Protein AF-A0A8S3FE69-F1 (afdb_monomer)

Mean predicted aligned error: 6.22 Å

Solvent-accessible surface area (backbone atoms only — not comparable to full-atom values): 7866 Å² total; per-residue (Å²): 126,82,44,53,47,57,58,62,72,35,60,91,82,43,59,72,51,79,48,70,51,60,50,79,45,75,56,98,90,41,78,42,78,43,71,22,46,25,36,45,38,75,42,64,48,97,86,69,48,51,46,38,66,55,91,55,68,89,57,46,60,74,39,58,61,50,54,60,35,39,52,73,86,23,51,43,73,45,97,86,71,47,78,42,72,50,32,34,39,34,51,53,42,80,46,78,48,74,70,90,62,100,55,100,81,63,88,66,69,39,38,36,38,36,34,67,47,77,46,49,58,88,50,52,86,72,78,44,69,46,91

Radius of gyration: 18.34 Å; Cα contacts (8 Å, |Δi|>4): 241; chains: 1; bounding box: 46×34×60 Å

Organism: NCBI:txid392030

Foldseek 3Di:
DKDWPQVCPPCVVHPWDKDFDWDWDDDPNDTDTHTAWEFEQQDADPVRDRQNVDPPCVSTDTDRIDTQKDQPVQWDQDPVRDTDRFKMKGWQDWDWAADDDPDPPDGDHTYIYTYIDMDGPVCPPVRDIGD

Secondary structure (DSSP, 8-state):
--EEHHHHT-TTTS---EE--EEEEEETTEEEEEEPPEEETT---TTS--TTSSS-GGGPPEES-EESEE-STTEEE-TTS-EEE-EEEEEEEEEEE-PPPSSTT-PPPPEEEEEEEEEEGGGTTTT-EE-

Nearest PDB structures (foldseek):
  7fh1-assembly1_B  TM=7.623E-01  e=1.640E-05  Homo sapiens
  3o52-assembly2_D  TM=1.816E-01  e=1.041E+00  Escherichia coli K-12
  9cmo-assembly1_K  TM=2.435E-01  e=4.428E+00  Human adenovirus 6

Structure (mmCIF, N/CA/C/O backbone):
data_AF-A0A8S3FE69-F1
#
_entry.id   AF-A0A8S3FE69-F1
#
loop_
_atom_site.group_PDB
_atom_site.id
_atom_site.type_symbol
_atom_site.label_atom_id
_atom_site.label_alt_id
_atom_site.label_comp_id
_atom_site.label_asym_id
_atom_site.label_entity_id
_atom_site.label_seq_id
_atom_site.pdbx_PDB_ins_code
_atom_site.Cartn_x
_atom_site.Cartn_y
_atom_site.Cartn_z
_atom_site.occupancy
_atom_site.B_iso_or_equiv
_atom_site.auth_seq_id
_atom_site.auth_comp_id
_atom_site.auth_asym_id
_atom_site.auth_atom_id
_atom_site.pdbx_PDB_model_num
ATOM 1 N N . CYS A 1 1 ? -10.111 -14.130 -3.531 1.00 59.81 1 CYS A N 1
ATOM 2 C CA . CYS A 1 1 ? -9.665 -14.576 -2.194 1.00 59.81 1 CYS A CA 1
ATOM 3 C C . CYS A 1 1 ? -10.514 -13.812 -1.188 1.00 59.81 1 CYS A C 1
ATOM 5 O O . CYS A 1 1 ? -10.678 -12.625 -1.405 1.00 59.81 1 CYS A O 1
ATOM 7 N N . ASN A 1 2 ? -11.099 -14.462 -0.181 1.00 74.88 2 ASN A N 1
ATOM 8 C CA . ASN A 1 2 ? -11.906 -13.783 0.838 1.00 74.88 2 ASN A CA 1
ATOM 9 C C . ASN A 1 2 ? -11.237 -14.034 2.190 1.00 74.88 2 ASN A C 1
ATOM 11 O O . ASN A 1 2 ? -11.164 -15.185 2.623 1.00 74.88 2 ASN A O 1
ATOM 15 N N . ILE A 1 3 ? -10.733 -12.982 2.831 1.00 81.62 3 ILE A N 1
ATOM 16 C CA . ILE A 1 3 ? -10.124 -13.067 4.163 1.00 81.62 3 ILE A CA 1
ATOM 17 C C . ILE A 1 3 ? -11.111 -12.458 5.158 1.00 81.62 3 ILE A C 1
ATOM 19 O O . ILE A 1 3 ? -11.744 -11.439 4.882 1.00 81.62 3 ILE A O 1
ATOM 23 N N . ARG A 1 4 ? -11.277 -13.089 6.322 1.00 84.25 4 ARG A N 1
ATOM 24 C CA . ARG A 1 4 ? -12.063 -12.489 7.405 1.00 84.25 4 ARG A CA 1
ATOM 25 C C . ARG A 1 4 ? -11.297 -11.310 7.986 1.00 84.25 4 ARG A C 1
ATOM 27 O O . ARG A 1 4 ? -10.130 -11.465 8.332 1.00 84.25 4 ARG A O 1
ATOM 34 N N . ALA A 1 5 ? -11.980 -10.187 8.172 1.00 81.31 5 ALA A N 1
ATOM 35 C CA . ALA A 1 5 ? -11.431 -9.000 8.817 1.00 81.31 5 ALA A CA 1
ATOM 36 C C . ALA A 1 5 ? -10.736 -9.334 10.150 1.00 81.31 5 ALA A C 1
ATOM 38 O O . ALA A 1 5 ? -9.601 -8.928 10.372 1.00 81.31 5 ALA A O 1
ATOM 39 N N . ASP A 1 6 ? -11.365 -10.177 10.976 1.00 85.69 6 ASP A N 1
ATOM 40 C CA . ASP A 1 6 ? -10.839 -10.635 12.272 1.00 85.69 6 ASP A CA 1
ATOM 41 C C . ASP A 1 6 ? -9.447 -11.280 12.170 1.00 85.69 6 ASP A C 1
ATOM 43 O O . ASP A 1 6 ? -8.632 -11.159 13.080 1.00 85.69 6 ASP A O 1
ATOM 47 N N . ALA A 1 7 ? -9.152 -11.960 11.057 1.00 86.62 7 ALA A N 1
ATOM 48 C CA . ALA A 1 7 ? -7.876 -12.639 10.869 1.00 86.62 7 ALA A CA 1
ATOM 49 C C . ALA A 1 7 ? -6.718 -11.639 10.755 1.00 86.62 7 ALA A C 1
ATOM 51 O O . ALA A 1 7 ? -5.643 -11.905 11.287 1.00 86.62 7 ALA A O 1
ATOM 52 N N . LEU A 1 8 ? -6.952 -10.467 10.149 1.00 87.62 8 LEU A N 1
ATOM 53 C CA . LEU A 1 8 ? -5.945 -9.408 10.022 1.00 87.62 8 LEU A CA 1
ATOM 54 C C . LEU A 1 8 ? -5.502 -8.850 11.382 1.00 87.62 8 LEU A C 1
ATOM 56 O O . LEU A 1 8 ? -4.408 -8.303 11.499 1.00 87.62 8 LEU A O 1
ATOM 60 N N . TRP A 1 9 ? -6.297 -9.044 12.437 1.00 88.06 9 TRP A N 1
ATOM 61 C CA . TRP A 1 9 ? -5.945 -8.645 13.800 1.00 88.06 9 TRP A CA 1
ATOM 62 C C . TRP A 1 9 ? -4.990 -9.623 14.496 1.00 88.06 9 TRP A C 1
ATOM 64 O O . TRP A 1 9 ? -4.454 -9.294 15.553 1.00 88.06 9 TRP A O 1
ATOM 74 N N . ASN A 1 10 ? -4.669 -10.770 13.897 1.00 87.75 10 ASN A N 1
ATOM 75 C CA . ASN A 1 10 ? -3.628 -11.659 14.407 1.00 87.75 10 ASN A CA 1
ATOM 76 C C . ASN A 1 10 ? -2.240 -11.197 13.928 1.00 87.75 10 ASN A C 1
ATOM 78 O O . ASN A 1 10 ? -1.880 -11.395 12.769 1.00 87.75 10 ASN A O 1
ATOM 82 N N . SER A 1 11 ? -1.454 -10.595 14.824 1.00 83.88 11 SER A N 1
ATOM 83 C CA . SER A 1 11 ? -0.119 -10.059 14.507 1.00 83.88 11 SER A CA 1
ATOM 84 C C . SER A 1 11 ? 0.937 -11.126 14.235 1.00 83.88 11 SER A C 1
ATOM 86 O O . SER A 1 11 ? 1.946 -10.821 13.612 1.00 83.88 11 SER A O 1
ATOM 88 N N . THR A 1 12 ? 0.712 -12.370 14.660 1.00 86.44 12 THR A N 1
ATOM 89 C CA . THR A 1 12 ? 1.598 -13.497 14.342 1.00 86.44 12 THR A CA 1
ATOM 90 C C . THR A 1 12 ? 1.390 -13.991 12.912 1.00 86.44 12 THR A C 1
ATOM 92 O O . THR A 1 12 ? 2.323 -14.500 12.301 1.00 86.44 12 THR A O 1
ATOM 95 N N . LEU A 1 13 ? 0.173 -13.854 12.377 1.00 86.19 13 LEU A N 1
ATOM 96 C CA . LEU A 1 13 ? -0.155 -14.268 11.009 1.00 86.19 13 LEU A CA 1
ATOM 97 C C . LEU A 1 13 ? 0.043 -13.143 9.991 1.00 86.19 13 LEU A C 1
ATOM 99 O O . LEU A 1 13 ? 0.454 -13.411 8.865 1.00 86.19 13 LEU A O 1
ATOM 103 N N . TYR A 1 14 ? -0.261 -11.903 10.380 1.00 87.62 14 TYR A N 1
ATOM 104 C CA . TYR A 1 14 ? -0.198 -10.742 9.500 1.00 87.62 14 TYR A CA 1
ATOM 105 C C . TYR A 1 14 ? 0.523 -9.582 10.189 1.00 87.62 14 TYR A C 1
ATOM 107 O O . TYR A 1 14 ? -0.065 -8.793 10.944 1.00 87.62 14 TYR A O 1
ATOM 115 N N . GLU A 1 15 ? 1.822 -9.501 9.919 1.00 90.62 15 GLU A N 1
ATOM 116 C CA . GLU A 1 15 ? 2.691 -8.418 10.367 1.00 90.62 15 GLU A CA 1
ATOM 117 C C . GLU A 1 15 ? 2.642 -7.205 9.424 1.00 90.62 15 GLU A C 1
ATOM 119 O O . GLU A 1 15 ? 2.235 -7.299 8.262 1.00 90.62 15 GLU A O 1
ATOM 124 N N . THR A 1 16 ? 3.084 -6.050 9.924 1.00 92.69 16 THR A N 1
ATOM 125 C CA . THR A 1 16 ? 3.309 -4.872 9.081 1.00 92.69 16 THR A CA 1
ATOM 126 C C . THR A 1 16 ? 4.659 -4.995 8.388 1.00 92.69 16 THR A C 1
ATOM 128 O O . THR A 1 16 ? 5.703 -4.888 9.027 1.00 92.69 16 THR A O 1
ATOM 131 N N . ALA A 1 17 ? 4.625 -5.183 7.069 1.00 93.38 17 ALA A N 1
ATOM 132 C CA . ALA A 1 17 ? 5.803 -5.275 6.216 1.00 93.38 17 ALA A CA 1
ATOM 133 C C . ALA A 1 17 ? 5.775 -4.200 5.123 1.00 93.38 17 ALA A C 1
ATOM 135 O O . ALA A 1 17 ? 4.745 -3.964 4.485 1.00 93.38 17 ALA A O 1
ATOM 136 N N . PHE A 1 18 ? 6.931 -3.575 4.890 1.00 94.56 18 PHE A N 1
ATOM 137 C CA . PHE A 1 18 ? 7.129 -2.600 3.822 1.00 94.56 18 PHE A CA 1
ATOM 138 C C . PHE A 1 18 ? 7.818 -3.259 2.628 1.00 94.56 18 PHE A C 1
ATOM 140 O O . PHE A 1 18 ? 8.913 -3.804 2.752 1.00 94.56 18 PHE A O 1
ATOM 147 N N . PHE A 1 19 ? 7.197 -3.149 1.461 1.00 95.50 19 PHE A N 1
ATOM 148 C CA . PHE A 1 19 ? 7.683 -3.689 0.200 1.00 95.50 19 PHE A CA 1
ATOM 149 C C . PHE A 1 19 ? 8.295 -2.570 -0.640 1.0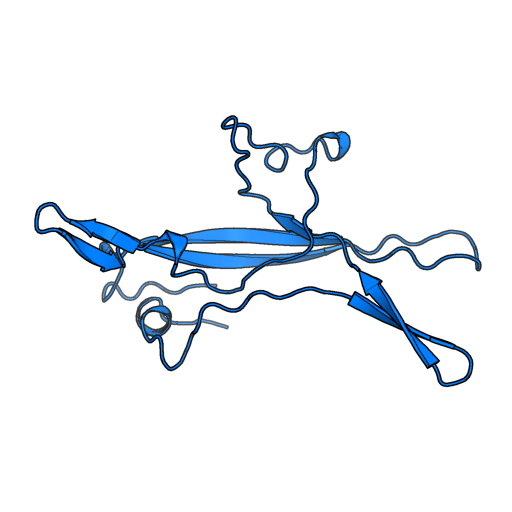0 95.50 19 PHE A C 1
ATOM 151 O O . PHE A 1 19 ? 7.658 -1.540 -0.855 1.00 95.50 19 PHE A O 1
ATOM 158 N N . ASP A 1 20 ? 9.523 -2.779 -1.112 1.00 96.44 20 ASP A N 1
ATOM 159 C CA . ASP A 1 20 ? 10.271 -1.878 -1.999 1.00 96.44 20 ASP A CA 1
ATOM 160 C C . ASP A 1 20 ? 10.463 -2.606 -3.344 1.00 96.44 20 ASP A C 1
ATOM 162 O O . ASP A 1 20 ? 11.290 -3.518 -3.421 1.00 96.44 20 ASP A O 1
ATOM 166 N N . PRO A 1 21 ? 9.630 -2.332 -4.365 1.00 95.12 21 PRO A N 1
ATOM 167 C CA . PRO A 1 21 ? 9.643 -3.076 -5.619 1.00 95.12 21 PRO A CA 1
ATOM 168 C C . PRO A 1 21 ? 10.769 -2.625 -6.559 1.00 95.12 21 PRO A C 1
ATOM 170 O O . PRO A 1 21 ? 10.995 -1.432 -6.769 1.00 95.12 21 PRO A O 1
ATOM 173 N N . TYR A 1 22 ? 11.420 -3.596 -7.205 1.00 94.75 22 TYR A N 1
ATOM 174 C CA . TYR A 1 22 ? 12.457 -3.370 -8.214 1.00 94.75 22 TYR A CA 1
ATOM 1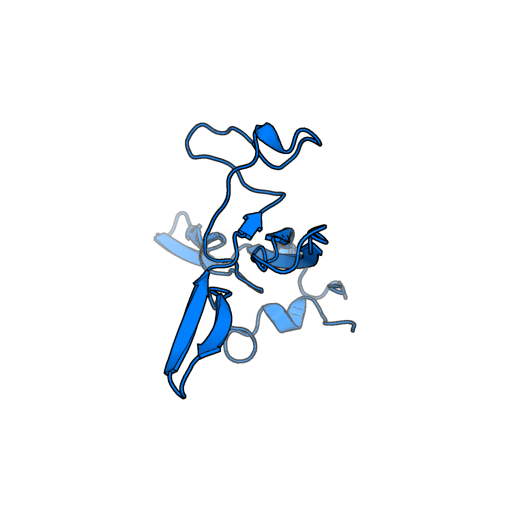75 C C . TYR A 1 22 ? 12.225 -4.248 -9.444 1.00 94.75 22 TYR A C 1
ATOM 177 O O . TYR A 1 22 ? 11.818 -5.403 -9.326 1.00 94.75 22 TYR A O 1
ATOM 185 N N . VAL A 1 23 ? 12.565 -3.722 -10.620 1.00 91.50 23 VAL A N 1
ATOM 186 C CA . VAL A 1 23 ? 12.828 -4.537 -11.809 1.00 91.50 23 VAL A CA 1
ATOM 187 C C . VAL A 1 23 ? 14.270 -5.011 -11.738 1.00 91.50 23 VAL A C 1
ATOM 189 O O . VAL A 1 23 ? 15.183 -4.199 -11.579 1.00 91.50 23 VAL A O 1
ATOM 192 N N . VAL A 1 24 ? 14.471 -6.317 -11.880 1.00 91.69 24 VAL A N 1
ATOM 193 C CA . VAL A 1 24 ? 15.804 -6.913 -11.961 1.00 91.69 24 VAL A CA 1
ATOM 194 C C . VAL A 1 24 ? 16.185 -7.071 -13.426 1.00 91.69 24 VAL A C 1
ATOM 196 O O . VAL A 1 24 ? 15.450 -7.666 -14.213 1.00 91.69 24 VAL A O 1
ATOM 199 N N . LEU A 1 25 ? 17.340 -6.525 -13.788 1.00 88.62 25 LEU A N 1
ATOM 200 C CA . LEU A 1 25 ? 17.940 -6.662 -15.105 1.00 88.62 25 LEU A CA 1
ATOM 201 C C . LEU A 1 25 ? 19.302 -7.331 -14.957 1.00 88.62 25 LEU A C 1
ATOM 203 O O . LEU A 1 25 ? 20.231 -6.722 -14.435 1.00 88.62 25 LEU A O 1
ATOM 207 N N . THR A 1 26 ? 19.451 -8.544 -15.472 1.00 91.31 26 THR A N 1
ATOM 208 C CA . THR A 1 26 ? 20.747 -9.228 -15.484 1.00 91.31 26 THR A CA 1
ATOM 209 C C . THR A 1 26 ? 21.520 -8.856 -16.749 1.00 91.31 26 THR A C 1
ATOM 211 O O . THR A 1 26 ? 21.044 -9.072 -17.866 1.00 91.31 26 THR A O 1
ATOM 214 N N . ARG A 1 27 ? 22.731 -8.304 -16.605 1.00 88.44 27 ARG A N 1
ATOM 215 C CA . ARG A 1 27 ? 23.666 -8.058 -17.718 1.00 88.44 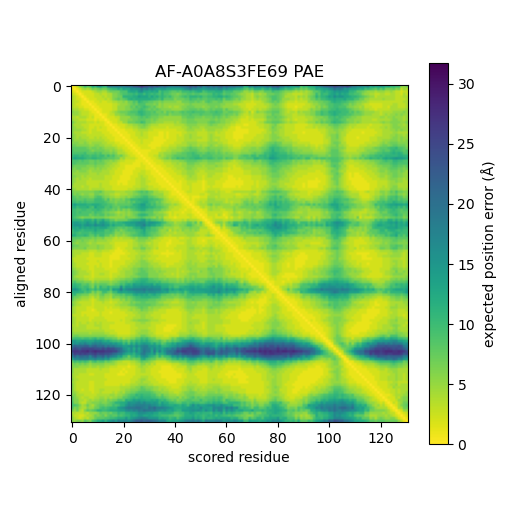27 ARG A CA 1
ATOM 216 C C . ARG A 1 27 ? 25.041 -8.605 -17.373 1.00 88.44 27 ARG A C 1
ATOM 218 O O . ARG A 1 27 ? 25.596 -8.267 -16.335 1.00 88.44 27 ARG A O 1
ATOM 225 N N . ASN A 1 28 ? 25.598 -9.426 -18.263 1.00 92.94 28 ASN A N 1
ATOM 226 C CA . ASN A 1 28 ? 26.913 -10.056 -18.089 1.00 92.94 28 ASN A CA 1
ATOM 227 C C . ASN A 1 28 ? 27.056 -10.820 -16.755 1.00 92.94 28 ASN A C 1
ATOM 229 O O . ASN A 1 28 ? 28.117 -10.795 -16.141 1.00 92.94 28 ASN A O 1
ATOM 233 N N . GLY A 1 29 ? 25.980 -11.469 -16.294 1.00 93.06 29 GLY A N 1
ATOM 234 C CA . GLY A 1 29 ? 25.956 -12.200 -15.020 1.00 93.06 29 GLY A CA 1
ATOM 235 C C . GLY A 1 29 ? 25.807 -11.326 -13.769 1.00 93.06 29 GLY A C 1
ATOM 236 O O . GLY A 1 29 ? 25.792 -11.865 -12.668 1.00 93.06 29 GLY A O 1
ATOM 237 N N . THR A 1 30 ? 25.667 -10.007 -13.925 1.00 94.50 30 THR A N 1
ATOM 238 C CA . THR A 1 30 ? 25.437 -9.066 -12.823 1.00 94.50 30 THR A CA 1
ATOM 239 C C . THR A 1 30 ? 23.991 -8.591 -12.822 1.00 94.50 30 THR A C 1
ATOM 241 O O . THR A 1 30 ? 23.486 -8.140 -13.854 1.00 94.50 30 THR A O 1
ATOM 244 N N . ASP A 1 31 ? 23.348 -8.638 -11.658 1.00 95.06 31 ASP A N 1
ATOM 245 C CA . ASP A 1 31 ? 21.992 -8.130 -11.462 1.00 95.06 31 ASP A CA 1
ATOM 246 C C . ASP A 1 31 ? 21.992 -6.631 -11.155 1.00 95.06 31 ASP A C 1
ATOM 248 O O . ASP A 1 31 ? 22.680 -6.148 -10.253 1.00 95.06 31 ASP A O 1
ATOM 252 N N . TYR A 1 32 ? 21.176 -5.894 -11.902 1.00 91.00 32 TYR A N 1
ATOM 253 C CA . TYR A 1 32 ? 20.908 -4.477 -11.704 1.00 91.00 32 TYR A CA 1
ATOM 254 C C . TYR A 1 32 ? 19.465 -4.302 -11.239 1.00 91.00 32 TYR A C 1
ATOM 256 O O . TYR A 1 32 ? 18.533 -4.764 -11.895 1.00 91.00 32 TYR A O 1
ATOM 264 N N . PHE A 1 33 ? 19.281 -3.603 -10.122 1.00 92.69 33 PHE A N 1
ATOM 265 C CA . PHE A 1 33 ? 17.975 -3.367 -9.513 1.00 92.69 33 PHE A CA 1
ATOM 266 C C . PHE A 1 33 ? 17.512 -1.950 -9.830 1.00 92.69 33 PHE A C 1
ATOM 268 O O . PHE A 1 33 ? 18.118 -0.974 -9.389 1.00 92.69 33 PHE A O 1
ATOM 275 N N . ILE A 1 34 ? 16.431 -1.834 -10.593 1.00 91.31 34 ILE A N 1
ATOM 276 C CA . ILE A 1 34 ? 15.854 -0.549 -10.981 1.00 91.31 34 ILE A CA 1
ATOM 277 C C . ILE A 1 34 ? 14.582 -0.336 -10.152 1.00 91.31 34 ILE A C 1
ATOM 279 O O . ILE A 1 34 ? 13.659 -1.144 -10.268 1.00 91.31 34 ILE A O 1
ATOM 283 N N . PRO A 1 35 ? 14.510 0.699 -9.295 1.00 93.50 35 PRO A N 1
ATOM 284 C CA . PRO A 1 35 ? 13.365 0.894 -8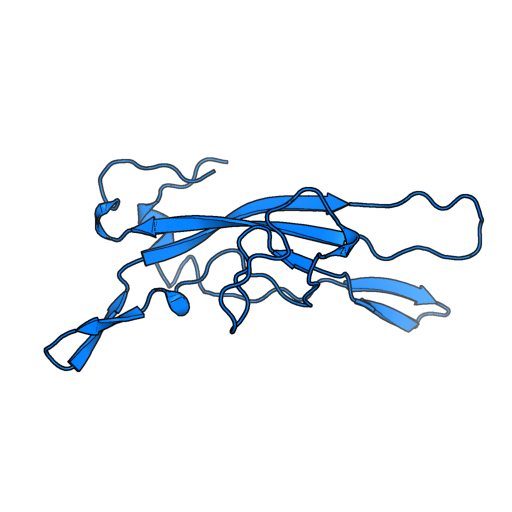.413 1.00 93.50 35 PRO A CA 1
ATOM 285 C C . PRO A 1 35 ? 12.096 1.187 -9.215 1.00 93.50 35 PRO A C 1
ATOM 287 O O . PRO A 1 35 ? 12.120 1.957 -10.177 1.00 93.50 35 PRO A O 1
ATOM 290 N N . CYS A 1 36 ? 10.985 0.589 -8.793 1.00 94.62 36 CYS A N 1
ATOM 291 C CA . CYS A 1 36 ? 9.670 0.874 -9.351 1.00 94.62 36 CYS A CA 1
ATOM 292 C C . CYS A 1 36 ? 9.014 2.002 -8.545 1.00 94.62 36 CYS A C 1
ATOM 294 O O . CYS A 1 36 ? 8.946 1.911 -7.315 1.00 94.62 36 CYS A O 1
ATOM 296 N N . PRO A 1 37 ? 8.520 3.066 -9.193 1.00 95.31 37 PRO A N 1
ATOM 297 C CA . PRO A 1 37 ? 7.792 4.113 -8.495 1.00 95.31 37 PRO A CA 1
ATOM 298 C C . PRO A 1 37 ? 6.449 3.590 -7.964 1.00 95.31 37 PRO A C 1
ATOM 300 O O . PRO A 1 37 ? 5.753 2.822 -8.631 1.00 95.31 37 PRO A O 1
ATOM 303 N N . VAL A 1 38 ? 6.078 4.036 -6.764 1.00 96.44 38 VAL A N 1
ATOM 304 C CA . VAL A 1 38 ? 4.853 3.640 -6.061 1.00 96.44 38 VAL A CA 1
ATOM 305 C C . VAL A 1 38 ? 3.938 4.848 -5.867 1.00 96.44 38 VAL A C 1
ATOM 307 O O . VAL A 1 38 ? 4.312 5.824 -5.221 1.00 96.44 38 VAL A O 1
ATOM 310 N N . VAL A 1 39 ? 2.708 4.769 -6.358 1.00 95.69 39 VAL A N 1
ATOM 311 C CA . VAL A 1 39 ? 1.655 5.768 -6.155 1.00 95.69 39 VAL A CA 1
ATOM 312 C C . VAL A 1 39 ? 0.671 5.237 -5.125 1.00 95.69 39 VAL A C 1
ATOM 314 O O . VAL A 1 39 ? 0.074 4.182 -5.312 1.00 95.69 39 VAL A O 1
ATOM 317 N N . ILE A 1 40 ? 0.473 5.979 -4.038 1.00 94.94 40 ILE A N 1
ATOM 318 C CA . ILE A 1 40 ? -0.533 5.656 -3.022 1.00 94.94 40 ILE A CA 1
ATOM 319 C C . ILE A 1 40 ? -1.751 6.548 -3.265 1.00 94.94 40 ILE A C 1
ATOM 321 O O . ILE A 1 40 ? -1.660 7.760 -3.082 1.00 94.94 40 ILE A O 1
ATOM 325 N N . LEU A 1 41 ? -2.883 5.970 -3.670 1.00 93.62 41 LEU A N 1
ATOM 326 C CA . LEU A 1 41 ? -4.088 6.719 -4.067 1.00 93.62 41 LEU A CA 1
ATOM 327 C C . LEU A 1 41 ? -4.680 7.542 -2.915 1.00 93.62 41 LEU A C 1
ATOM 329 O O . LEU A 1 41 ? -5.177 8.651 -3.103 1.00 93.62 41 LEU A O 1
ATOM 333 N N . ASN A 1 42 ? -4.578 7.018 -1.696 1.00 90.19 42 ASN A N 1
ATOM 334 C CA . ASN A 1 42 ? -5.111 7.641 -0.488 1.00 90.19 42 ASN A CA 1
ATOM 335 C C . ASN A 1 42 ? -4.066 8.521 0.219 1.00 90.19 42 ASN A C 1
ATOM 337 O O . ASN A 1 42 ? -4.259 8.876 1.378 1.00 90.19 42 ASN A O 1
ATOM 341 N N . TYR A 1 43 ? -2.954 8.850 -0.448 1.00 89.75 43 TYR A N 1
ATOM 342 C CA . TYR A 1 43 ? -1.873 9.619 0.156 1.00 89.75 43 TYR A CA 1
ATOM 343 C C . TYR A 1 43 ? -2.348 11.011 0.577 1.00 89.75 43 TYR A C 1
ATOM 345 O O . TYR A 1 43 ? -3.017 11.728 -0.178 1.00 89.75 43 TYR A O 1
ATOM 353 N N . GLN A 1 44 ? -1.963 11.396 1.789 1.00 88.56 44 GLN A N 1
ATOM 354 C CA . GLN A 1 44 ? -2.090 12.749 2.294 1.00 88.56 44 GLN A CA 1
ATOM 355 C C . GLN A 1 44 ? -0.694 13.266 2.620 1.00 88.56 44 GLN A C 1
ATOM 357 O O . GLN A 1 44 ? 0.066 12.626 3.346 1.00 88.56 44 GLN A O 1
ATOM 362 N N . SER A 1 45 ? -0.346 14.412 2.047 1.00 84.88 45 SER A N 1
ATOM 363 C CA . SER A 1 45 ? 0.913 15.079 2.344 1.00 84.88 45 SER A CA 1
ATOM 364 C C . SER A 1 45 ? 0.884 15.691 3.745 1.00 84.88 45 SER A C 1
ATOM 366 O O . SER A 1 45 ? -0.172 15.873 4.356 1.00 84.88 45 SER A O 1
ATOM 368 N N . THR A 1 46 ? 2.050 16.099 4.235 1.00 84.19 46 THR A N 1
ATOM 369 C CA . THR A 1 46 ? 2.181 16.807 5.517 1.00 84.19 46 THR A CA 1
ATOM 370 C C . THR A 1 46 ? 1.443 18.146 5.553 1.00 84.19 46 THR A C 1
ATOM 372 O O . THR A 1 46 ? 1.130 18.636 6.632 1.00 84.19 46 THR A O 1
ATOM 375 N N . THR A 1 47 ? 1.136 18.735 4.394 1.00 87.38 47 THR A N 1
ATOM 376 C CA . THR A 1 47 ? 0.352 19.974 4.282 1.00 87.38 47 THR A CA 1
ATOM 377 C C . THR A 1 47 ? -1.150 19.715 4.135 1.00 87.38 47 THR A C 1
ATOM 379 O O . THR A 1 47 ? -1.920 20.652 3.944 1.00 87.38 47 THR A O 1
ATOM 382 N N . GLY A 1 48 ? -1.582 18.452 4.217 1.00 86.50 48 GLY A N 1
ATOM 383 C CA . GLY A 1 48 ? -2.980 18.039 4.106 1.00 86.50 48 GLY A CA 1
ATOM 384 C C . GLY A 1 48 ? -3.472 17.837 2.671 1.00 86.50 48 GLY A C 1
ATOM 385 O O . GLY A 1 48 ? -4.619 17.432 2.487 1.00 86.50 48 GLY A O 1
ATOM 386 N N . SER A 1 49 ? -2.632 18.075 1.657 1.00 87.50 49 SER A N 1
ATOM 387 C CA . SER A 1 49 ? -3.005 17.880 0.251 1.00 87.50 49 SER A CA 1
ATOM 388 C C . SER A 1 49 ? -3.091 16.397 -0.128 1.00 87.50 49 SER A C 1
ATOM 390 O O . SER A 1 49 ? -2.361 15.563 0.405 1.00 87.50 49 SER A O 1
ATOM 392 N N . ASN A 1 50 ? -3.966 16.062 -1.082 1.00 89.56 50 ASN A N 1
ATOM 393 C CA . ASN A 1 50 ? -4.144 14.698 -1.594 1.00 89.56 50 ASN A CA 1
ATOM 394 C C . ASN A 1 50 ? -3.750 14.601 -3.078 1.00 89.56 50 ASN A C 1
ATOM 396 O O . ASN A 1 50 ? -4.628 14.500 -3.938 1.00 89.56 50 ASN A O 1
ATOM 400 N N . PRO A 1 51 ? -2.445 14.639 -3.400 1.00 88.56 51 PRO A N 1
ATOM 401 C CA . PRO A 1 51 ? -1.965 14.756 -4.781 1.00 88.56 51 PRO A CA 1
ATOM 402 C C . PRO A 1 51 ? -2.399 13.595 -5.689 1.00 88.56 51 PRO A C 1
ATOM 404 O O . PRO A 1 51 ? -2.539 13.779 -6.890 1.00 88.56 51 PRO A O 1
ATOM 407 N N . ASN A 1 52 ? -2.674 12.420 -5.115 1.00 90.12 52 ASN A N 1
ATOM 408 C CA . ASN A 1 52 ? -2.945 11.188 -5.863 1.00 90.12 52 ASN A CA 1
ATOM 409 C C . ASN A 1 52 ? -4.440 10.839 -5.972 1.00 90.12 52 ASN A C 1
ATOM 411 O O . ASN A 1 52 ? -4.779 9.765 -6.463 1.00 90.12 52 ASN A O 1
ATOM 415 N N . ARG A 1 53 ? -5.344 11.701 -5.479 1.00 83.31 53 ARG A N 1
ATOM 416 C CA . ARG A 1 53 ? -6.799 11.446 -5.525 1.00 83.31 53 ARG A CA 1
ATOM 417 C C . ARG A 1 53 ? -7.452 11.852 -6.842 1.00 83.31 53 ARG A C 1
ATOM 419 O O . ARG A 1 53 ? -8.498 11.309 -7.187 1.00 83.31 53 ARG A O 1
ATOM 426 N N . ASN A 1 54 ? -6.866 12.812 -7.547 1.00 78.50 54 ASN A N 1
ATOM 427 C CA . ASN A 1 54 ? -7.416 13.333 -8.792 1.00 78.50 54 ASN A CA 1
ATOM 428 C C . ASN A 1 54 ? -6.814 12.606 -9.999 1.00 78.50 54 ASN A C 1
ATOM 430 O O . ASN A 1 54 ? -5.729 12.030 -9.922 1.00 78.50 54 ASN A O 1
ATOM 434 N N . SER A 1 55 ? -7.513 12.676 -11.133 1.00 78.00 55 SER A N 1
ATOM 435 C CA . SER A 1 55 ? -7.089 12.067 -12.400 1.00 78.00 55 SER A CA 1
ATOM 436 C C . SER A 1 55 ? -5.910 12.775 -13.079 1.00 78.00 55 SER A C 1
ATOM 438 O O . SER A 1 55 ? -5.446 12.307 -14.111 1.00 78.00 55 SER A O 1
ATOM 440 N N . ASP A 1 56 ? -5.459 13.916 -12.553 1.00 82.75 56 ASP A N 1
ATOM 441 C CA . ASP A 1 56 ? -4.289 14.625 -13.070 1.00 82.75 56 ASP A CA 1
ATOM 442 C C . ASP A 1 56 ? -2.999 13.989 -12.535 1.00 82.75 56 ASP A C 1
ATOM 444 O O . ASP A 1 56 ? -2.537 14.291 -11.433 1.00 82.75 56 ASP A O 1
ATOM 448 N N . GLU A 1 57 ? -2.422 13.097 -13.340 1.00 82.38 57 GLU A N 1
ATOM 449 C CA . GLU A 1 57 ? -1.195 12.365 -13.014 1.00 82.38 57 GLU A CA 1
ATOM 450 C C . GLU A 1 57 ? 0.042 13.272 -12.902 1.00 82.38 57 GLU A C 1
ATOM 452 O O . GLU A 1 57 ? 1.038 12.882 -12.290 1.00 82.38 57 GLU A O 1
ATOM 457 N N . SER A 1 58 ? -0.002 14.497 -13.443 1.00 83.81 58 SER A N 1
ATOM 458 C CA . SER A 1 58 ? 1.125 15.438 -13.362 1.00 83.81 58 SER A CA 1
ATOM 459 C C . SER A 1 58 ? 1.355 15.974 -11.946 1.00 83.81 58 SER A C 1
ATOM 461 O O . SER A 1 58 ? 2.464 16.388 -11.606 1.00 83.81 58 SER A O 1
ATOM 463 N N . ALA A 1 59 ? 0.321 15.918 -11.105 1.00 84.12 59 ALA A N 1
ATOM 464 C CA . ALA A 1 59 ? 0.374 16.317 -9.707 1.00 84.12 59 ALA A CA 1
ATOM 465 C C . ALA A 1 59 ? 0.700 15.149 -8.762 1.00 84.12 59 ALA A C 1
ATOM 467 O O . ALA A 1 59 ? 0.804 15.363 -7.551 1.00 84.12 59 ALA A O 1
ATOM 468 N N . TRP A 1 60 ? 0.843 13.922 -9.281 1.00 91.69 60 TRP A N 1
ATOM 469 C CA . TRP A 1 60 ? 1.034 12.741 -8.448 1.00 91.69 60 TRP A CA 1
ATOM 470 C C . TRP A 1 60 ? 2.382 12.745 -7.725 1.00 91.69 60 TRP A C 1
ATOM 472 O O . TRP A 1 60 ? 3.429 13.120 -8.252 1.00 91.69 60 TRP A O 1
ATOM 482 N N . SER A 1 61 ? 2.346 12.263 -6.487 1.00 92.06 61 SER A N 1
ATOM 483 C CA . SER A 1 61 ? 3.507 12.031 -5.644 1.00 92.06 61 SER A CA 1
ATOM 484 C C . SER A 1 61 ? 3.870 10.548 -5.640 1.00 92.06 61 SER A C 1
ATOM 486 O O . SER A 1 61 ? 3.053 9.685 -5.293 1.00 92.06 61 SER A O 1
ATOM 488 N N . TYR A 1 62 ? 5.122 10.274 -6.006 1.00 93.12 62 TYR A N 1
ATOM 489 C CA . TYR A 1 62 ? 5.687 8.936 -6.115 1.00 93.12 62 TYR A CA 1
ATOM 490 C C . TYR A 1 62 ? 6.565 8.611 -4.906 1.00 93.12 62 TYR A C 1
ATOM 492 O O . TYR A 1 62 ? 7.378 9.417 -4.458 1.00 93.12 62 TYR A O 1
ATOM 500 N N . ASN A 1 63 ? 6.418 7.391 -4.408 1.00 92.50 63 ASN A N 1
ATOM 501 C CA . ASN A 1 63 ? 7.119 6.831 -3.262 1.00 92.50 63 ASN A CA 1
ATOM 502 C C . ASN A 1 63 ? 7.917 5.593 -3.690 1.00 92.50 63 ASN A C 1
ATOM 504 O O . ASN A 1 63 ? 7.791 5.114 -4.815 1.00 92.50 63 ASN A O 1
ATOM 508 N N . ARG A 1 64 ? 8.737 5.056 -2.782 1.00 93.75 64 ARG A N 1
ATOM 509 C CA . ARG A 1 64 ? 9.477 3.801 -3.011 1.00 93.75 64 ARG A CA 1
ATOM 510 C C . ARG A 1 64 ? 8.818 2.575 -2.402 1.00 93.75 64 ARG A C 1
ATOM 512 O O . ARG A 1 64 ? 9.077 1.474 -2.852 1.00 93.75 64 ARG A O 1
ATOM 519 N N . ARG A 1 65 ? 8.023 2.746 -1.343 1.00 95.19 65 ARG A N 1
ATOM 520 C CA . ARG A 1 65 ? 7.515 1.628 -0.545 1.00 95.19 65 ARG A CA 1
ATOM 521 C C . ARG A 1 65 ? 6.010 1.680 -0.395 1.00 95.19 6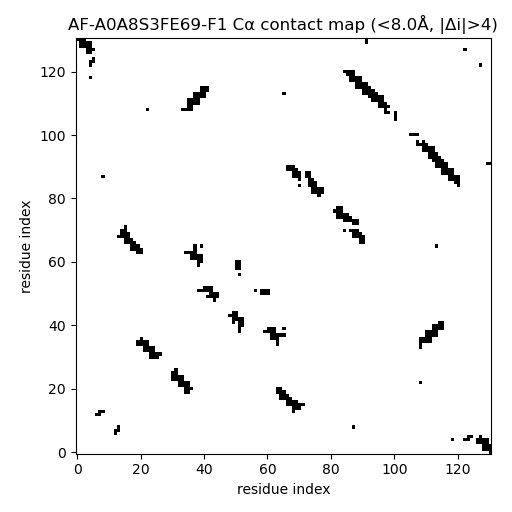5 ARG A C 1
ATOM 523 O O . ARG A 1 65 ? 5.425 2.758 -0.326 1.00 95.19 65 ARG A O 1
ATOM 530 N N . PHE A 1 66 ? 5.418 0.502 -0.291 1.00 96.00 66 PHE A N 1
ATOM 531 C CA . PHE A 1 66 ? 4.033 0.299 0.115 1.00 96.00 66 PHE A CA 1
ATOM 532 C C . PHE A 1 66 ? 3.971 -0.812 1.162 1.00 96.00 66 PHE A C 1
ATOM 534 O O . PHE A 1 66 ? 4.966 -1.483 1.425 1.00 96.00 66 PHE A O 1
ATOM 541 N N . PHE A 1 67 ? 2.812 -1.008 1.768 1.00 94.94 67 PHE A N 1
ATOM 542 C CA . PHE A 1 67 ? 2.544 -2.108 2.684 1.00 94.94 67 PHE A CA 1
ATOM 543 C C . PHE A 1 67 ? 1.292 -2.841 2.212 1.00 94.94 67 PHE A C 1
ATOM 545 O O . PHE A 1 67 ? 0.484 -2.296 1.467 1.00 94.94 67 PHE A O 1
ATOM 552 N N . LEU A 1 68 ? 1.128 -4.092 2.625 1.00 93.75 68 LEU A N 1
ATOM 553 C CA . LEU A 1 68 ? -0.148 -4.796 2.446 1.00 93.75 68 LEU A CA 1
ATOM 554 C C . LEU A 1 68 ? -1.062 -4.587 3.653 1.00 93.75 68 LEU A C 1
ATOM 556 O O . LEU A 1 68 ? -2.278 -4.517 3.503 1.00 93.75 68 LEU A O 1
ATOM 560 N N . LEU A 1 69 ? -0.456 -4.450 4.831 1.00 93.75 69 LEU A N 1
ATOM 561 C CA . LEU A 1 69 ? -1.119 -4.237 6.104 1.00 93.75 69 LEU A CA 1
ATOM 562 C C . LEU A 1 69 ? -0.289 -3.267 6.947 1.00 93.75 69 LEU A C 1
ATOM 564 O O . LEU A 1 69 ? 0.907 -3.483 7.137 1.00 93.75 69 LEU A O 1
ATOM 568 N N . ASP A 1 70 ? -0.919 -2.238 7.495 1.00 93.81 70 ASP A N 1
ATOM 569 C CA . ASP A 1 70 ? -0.311 -1.297 8.428 1.00 93.81 70 ASP A CA 1
ATOM 570 C C . ASP A 1 70 ? -1.143 -1.201 9.704 1.00 93.81 70 ASP A C 1
ATOM 572 O O . ASP A 1 70 ? -2.308 -0.807 9.707 1.00 93.81 70 ASP A O 1
ATOM 576 N N . ARG A 1 71 ? -0.502 -1.602 10.798 1.00 92.31 71 ARG A N 1
ATOM 577 C CA . ARG A 1 71 ? -1.042 -1.589 12.156 1.00 92.31 71 ARG A CA 1
ATOM 578 C C . ARG A 1 71 ? -0.395 -0.488 12.984 1.00 92.31 71 ARG A C 1
ATOM 580 O O . ARG A 1 71 ? -0.892 -0.162 14.048 1.00 92.31 71 ARG A O 1
ATOM 587 N N . ILE A 1 72 ? 0.732 0.052 12.528 1.00 91.44 72 ILE A N 1
ATOM 588 C CA . ILE A 1 72 ? 1.521 1.020 13.285 1.00 91.44 72 ILE A CA 1
ATOM 589 C C . ILE A 1 72 ? 0.782 2.356 13.306 1.00 91.44 72 ILE A C 1
ATOM 591 O O . ILE A 1 72 ? 0.659 2.965 14.365 1.00 91.44 72 ILE A O 1
ATOM 595 N N . SER A 1 73 ? 0.240 2.780 12.160 1.00 89.19 73 SER A N 1
ATOM 596 C CA . SER A 1 73 ? -0.516 4.038 12.063 1.00 89.19 73 SER A CA 1
ATOM 597 C C . SER A 1 73 ? -1.825 4.046 12.848 1.00 89.19 73 SER A C 1
ATOM 599 O O . SER A 1 73 ? -2.326 5.122 13.160 1.00 89.19 73 SER A O 1
ATOM 601 N N .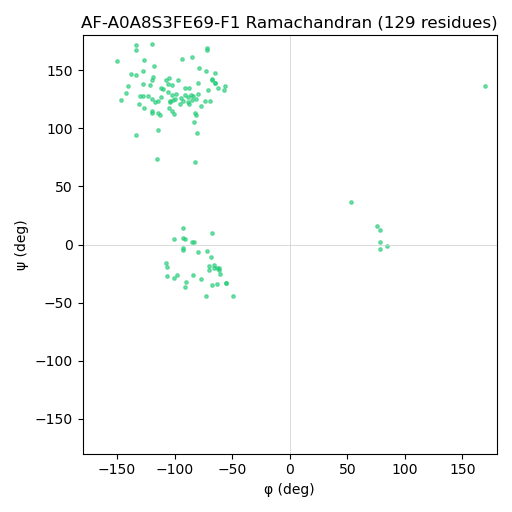 GLY A 1 74 ? -2.368 2.874 13.182 1.00 90.12 74 GLY A N 1
ATOM 602 C CA . GLY A 1 74 ? -3.627 2.758 13.911 1.00 90.12 74 GLY A CA 1
ATOM 603 C C . GLY A 1 74 ? -3.501 2.655 15.429 1.00 90.12 74 GLY A C 1
ATOM 604 O O . GLY A 1 74 ? -4.493 2.414 16.120 1.00 90.12 74 GLY A O 1
ATOM 605 N N . VAL A 1 75 ? -2.289 2.795 15.973 1.00 92.94 75 VAL A N 1
ATOM 606 C CA . VAL A 1 75 ? -2.071 2.816 17.422 1.00 92.94 75 VAL A CA 1
ATOM 607 C C . VAL A 1 75 ? -2.363 4.211 17.966 1.00 92.94 75 VAL A C 1
ATOM 609 O O . VAL A 1 75 ? -1.762 5.194 17.542 1.00 92.94 75 VAL A O 1
ATOM 612 N N . THR A 1 76 ? -3.255 4.289 18.949 1.00 92.50 76 THR A N 1
ATOM 613 C CA . THR A 1 76 ? -3.599 5.520 19.668 1.00 92.50 76 THR A CA 1
ATOM 614 C C . THR A 1 76 ? -3.264 5.384 21.149 1.00 92.50 76 THR A C 1
ATOM 616 O O . THR A 1 76 ? -3.415 4.314 21.735 1.00 92.50 76 THR A O 1
ATOM 619 N N . THR A 1 77 ? -2.821 6.476 21.770 1.00 93.06 77 THR A N 1
ATOM 620 C CA . THR A 1 77 ? -2.614 6.543 23.220 1.00 93.06 77 THR A CA 1
ATOM 621 C C . THR A 1 77 ? -3.913 6.957 23.907 1.00 93.06 77 THR A C 1
ATOM 623 O O . THR A 1 77 ? -4.459 8.026 23.636 1.00 93.06 77 THR A O 1
ATOM 626 N N . THR A 1 78 ? -4.418 6.111 24.799 1.00 87.06 78 THR A N 1
ATOM 627 C CA . THR A 1 78 ? -5.614 6.387 25.595 1.00 87.06 78 THR A CA 1
ATOM 628 C C . THR A 1 78 ? -5.345 7.449 26.662 1.00 87.06 78 THR A C 1
ATOM 630 O O . THR A 1 78 ? -4.203 7.797 26.970 1.00 87.06 78 THR A O 1
ATOM 633 N N . THR A 1 79 ? -6.407 7.939 27.303 1.00 86.06 79 THR A N 1
ATOM 634 C CA . THR A 1 79 ? -6.307 8.882 28.430 1.00 86.06 79 THR A CA 1
ATOM 635 C C . THR A 1 79 ? -5.558 8.309 29.638 1.00 86.06 79 THR A C 1
ATOM 637 O O . THR A 1 79 ? -5.029 9.079 30.435 1.00 86.06 79 THR A O 1
ATOM 640 N N . SER A 1 80 ? -5.466 6.979 29.765 1.00 89.00 80 SER A N 1
ATOM 641 C CA . SER A 1 80 ? -4.660 6.295 30.785 1.00 89.00 80 SER A CA 1
ATOM 642 C C . SER A 1 80 ? -3.188 6.117 30.392 1.00 89.00 80 SER A C 1
ATOM 644 O O . SER A 1 80 ? -2.430 5.513 31.148 1.00 89.00 80 SER A O 1
ATOM 646 N N . GLY A 1 81 ? -2.767 6.618 29.224 1.00 89.00 81 GLY A N 1
ATOM 647 C CA . GLY A 1 81 ? -1.399 6.476 28.716 1.00 89.00 81 GLY A CA 1
ATOM 648 C C . GLY A 1 81 ? -1.098 5.104 28.106 1.00 89.00 81 GLY A C 1
ATOM 649 O O . GLY A 1 81 ? 0.064 4.772 27.882 1.00 89.00 81 GLY A O 1
ATOM 650 N N . THR A 1 82 ? -2.123 4.289 27.853 1.00 92.19 82 THR A N 1
ATOM 651 C CA . THR A 1 82 ? -1.974 2.958 27.258 1.00 92.19 82 THR A CA 1
ATOM 652 C C . THR A 1 82 ? -2.071 3.062 25.741 1.00 92.19 82 THR A C 1
ATOM 654 O O . THR A 1 82 ? -2.949 3.743 25.223 1.00 92.19 82 THR A O 1
ATOM 657 N N . ASN A 1 83 ? -1.172 2.399 25.017 1.00 91.38 83 ASN A N 1
ATOM 658 C CA . ASN A 1 83 ? -1.246 2.336 23.560 1.00 91.38 83 ASN A CA 1
ATOM 659 C C . ASN A 1 83 ? -2.176 1.200 23.134 1.00 91.38 83 ASN A C 1
ATOM 661 O O . ASN A 1 83 ? -1.945 0.045 23.492 1.00 91.38 83 ASN A O 1
ATOM 665 N N . GLU A 1 84 ? -3.190 1.527 22.343 1.00 91.50 84 GLU A N 1
ATOM 666 C CA . GLU A 1 84 ? -4.187 0.585 21.844 1.00 91.50 84 GLU A CA 1
ATOM 667 C C . GLU A 1 84 ? -4.306 0.690 20.324 1.00 91.50 84 GLU A C 1
ATOM 669 O O . GLU A 1 84 ? -4.294 1.780 19.754 1.00 91.50 84 GLU A O 1
ATOM 674 N N . LEU A 1 85 ? -4.417 -0.460 19.659 1.00 91.12 85 LEU A N 1
ATOM 675 C CA . LEU A 1 85 ? -4.667 -0.532 18.222 1.00 91.12 85 LEU A CA 1
ATOM 676 C C . LEU A 1 85 ? -6.168 -0.366 17.968 1.00 91.12 85 LEU A C 1
ATOM 678 O O . LEU A 1 85 ? -6.946 -1.245 18.340 1.00 91.12 85 LEU A O 1
ATOM 682 N N . ILE A 1 86 ? -6.569 0.731 17.325 1.00 92.88 86 ILE A N 1
ATOM 683 C CA . ILE A 1 86 ? -7.988 1.055 17.097 1.00 92.88 86 ILE A CA 1
ATOM 684 C C . ILE A 1 86 ? -8.430 0.855 15.643 1.00 92.88 86 ILE A C 1
ATOM 686 O O . ILE A 1 86 ? -9.622 0.685 15.383 1.00 92.88 86 ILE A O 1
ATOM 690 N N . ASN A 1 87 ? -7.488 0.813 14.703 1.00 93.50 87 ASN A N 1
ATOM 691 C CA . ASN A 1 87 ? -7.735 0.560 13.287 1.00 93.50 87 ASN A CA 1
ATOM 692 C C . ASN A 1 87 ? -6.535 -0.133 12.622 1.00 93.50 87 ASN A C 1
ATOM 694 O O . ASN A 1 87 ? -5.407 -0.076 13.106 1.00 93.50 87 ASN A O 1
ATOM 698 N N . ILE A 1 88 ? -6.786 -0.804 11.499 1.00 93.19 88 ILE A N 1
ATOM 699 C CA . ILE A 1 88 ? -5.763 -1.409 10.643 1.00 93.19 88 ILE A CA 1
ATOM 700 C C . ILE A 1 88 ? -5.982 -0.926 9.212 1.00 93.19 88 ILE A C 1
ATOM 702 O O . ILE A 1 88 ? -7.072 -1.077 8.662 1.00 93.19 88 ILE A O 1
ATOM 706 N N . ASN A 1 89 ? -4.935 -0.398 8.587 1.00 93.00 89 ASN A N 1
ATOM 707 C CA . ASN A 1 89 ? -4.945 -0.051 7.172 1.00 93.00 89 ASN A CA 1
ATOM 708 C C . ASN A 1 89 ? -4.528 -1.265 6.340 1.00 93.00 89 ASN A C 1
ATOM 710 O O . ASN A 1 89 ? -3.555 -1.941 6.669 1.00 93.00 89 ASN A O 1
ATOM 714 N N . TYR A 1 90 ? -5.237 -1.550 5.253 1.00 92.75 90 TYR A N 1
ATOM 715 C CA . TYR A 1 90 ? -4.927 -2.682 4.378 1.00 92.75 90 TYR A CA 1
ATOM 716 C C . TYR A 1 90 ? -5.057 -2.307 2.905 1.00 92.75 90 TYR A C 1
ATOM 718 O O . TYR A 1 90 ? -5.870 -1.457 2.526 1.00 92.75 90 TYR A O 1
ATOM 726 N N . ALA A 1 91 ? -4.214 -2.912 2.070 1.00 93.38 91 ALA A N 1
ATOM 727 C CA . ALA A 1 91 ? -4.254 -2.713 0.629 1.00 93.38 91 ALA A CA 1
ATOM 728 C C . ALA A 1 91 ? -5.521 -3.362 0.057 1.00 93.38 91 ALA A C 1
ATOM 730 O O . ALA A 1 91 ? -5.735 -4.558 0.230 1.00 93.38 91 ALA A O 1
ATOM 731 N N . THR A 1 92 ? -6.341 -2.573 -0.635 1.00 92.44 92 THR A N 1
ATOM 732 C CA . THR A 1 92 ? -7.563 -3.038 -1.321 1.00 92.44 92 THR A CA 1
ATOM 733 C C . THR A 1 92 ? -7.353 -3.211 -2.814 1.00 92.44 92 THR A C 1
ATOM 735 O O . THR A 1 92 ? -8.018 -4.003 -3.472 1.00 92.44 92 THR A O 1
ATOM 738 N N . THR A 1 93 ? -6.434 -2.438 -3.390 1.00 93.75 93 THR A N 1
ATOM 739 C CA . THR A 1 93 ? -6.117 -2.524 -4.812 1.00 93.75 93 THR A CA 1
ATOM 740 C C . THR A 1 93 ? -4.625 -2.375 -5.012 1.00 93.75 93 THR A C 1
ATOM 742 O O . THR A 1 93 ? -3.990 -1.505 -4.418 1.00 93.75 93 THR A O 1
ATOM 745 N N . ILE A 1 94 ? -4.070 -3.222 -5.874 1.00 94.94 94 ILE A N 1
ATOM 746 C CA . ILE A 1 94 ? -2.700 -3.112 -6.363 1.00 94.94 94 ILE A CA 1
ATOM 747 C C . ILE A 1 94 ? -2.775 -3.238 -7.877 1.00 94.94 94 ILE A C 1
ATOM 749 O O . ILE A 1 94 ? -3.277 -4.231 -8.404 1.00 94.94 94 ILE A O 1
ATOM 753 N N . L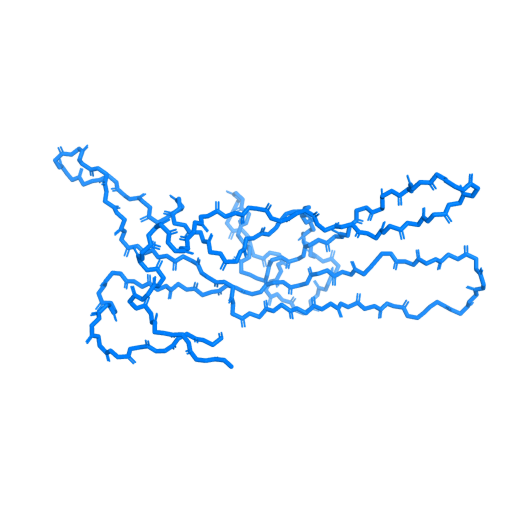YS A 1 95 ? -2.303 -2.213 -8.580 1.00 95.19 95 LYS A N 1
ATOM 754 C CA . LYS A 1 95 ? -2.217 -2.188 -10.039 1.00 95.19 95 LYS A CA 1
ATOM 755 C C . LYS A 1 95 ? -0.765 -2.006 -10.445 1.00 95.19 95 LYS A C 1
ATOM 757 O O . LYS A 1 95 ? -0.034 -1.243 -9.821 1.00 95.19 95 LYS A O 1
ATOM 762 N N . ILE A 1 96 ? -0.371 -2.693 -11.507 1.00 94.38 96 ILE A N 1
ATOM 763 C CA . ILE A 1 96 ? 0.945 -2.553 -12.124 1.00 94.38 96 ILE A CA 1
ATOM 764 C C . ILE A 1 96 ? 0.710 -1.942 -13.497 1.00 94.38 96 ILE A C 1
ATOM 766 O O . ILE A 1 96 ? 0.110 -2.577 -14.364 1.00 94.38 96 ILE A O 1
ATOM 770 N N . LEU A 1 97 ? 1.146 -0.701 -13.678 1.00 92.00 97 LEU A N 1
ATOM 771 C CA . LEU A 1 97 ? 1.057 -0.009 -14.952 1.00 92.00 97 LEU A CA 1
ATOM 772 C C . LEU A 1 97 ? 2.378 -0.170 -15.696 1.00 92.00 97 LEU A C 1
ATOM 774 O O . LEU A 1 97 ? 3.436 0.223 -15.205 1.00 92.00 97 LEU A O 1
ATOM 778 N N . THR A 1 98 ? 2.304 -0.759 -16.884 1.00 88.19 98 THR A N 1
ATOM 779 C CA . THR A 1 98 ? 3.441 -0.903 -17.793 1.00 88.19 98 THR A CA 1
ATOM 780 C C . THR A 1 98 ? 3.206 -0.022 -19.009 1.00 88.19 98 THR A C 1
ATOM 782 O O . THR A 1 98 ? 2.109 -0.005 -19.567 1.00 88.19 98 THR A O 1
ATOM 785 N N . THR A 1 99 ? 4.236 0.708 -19.423 1.00 82.50 99 THR A N 1
ATOM 786 C CA . THR A 1 99 ? 4.184 1.535 -20.629 1.00 82.50 99 THR A CA 1
ATOM 787 C C . THR A 1 99 ? 4.948 0.829 -21.736 1.00 82.50 99 THR A C 1
ATOM 789 O O . THR A 1 99 ? 6.129 0.513 -21.585 1.00 82.50 99 THR A O 1
ATOM 792 N N . LEU A 1 100 ? 4.276 0.584 -22.861 1.00 72.75 100 LEU A N 1
ATOM 793 C CA . LEU A 1 100 ? 4.934 0.093 -24.066 1.00 72.75 100 LEU A CA 1
ATOM 794 C C . LEU A 1 100 ? 5.736 1.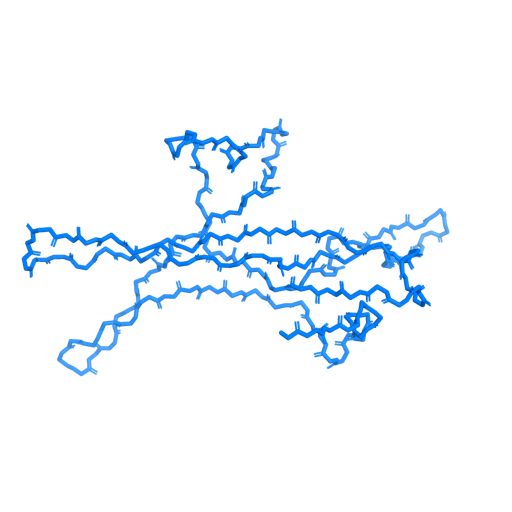236 -24.686 1.00 72.75 100 LEU A C 1
ATOM 796 O O . LEU A 1 100 ? 5.185 2.288 -25.004 1.00 72.75 100 LEU A O 1
ATOM 800 N N . THR A 1 101 ? 7.036 1.031 -24.873 1.00 69.19 101 THR A N 1
ATOM 801 C CA . THR A 1 101 ? 7.899 1.995 -25.554 1.00 69.19 101 THR A CA 1
ATOM 802 C C . THR A 1 101 ? 8.087 1.567 -27.010 1.00 69.19 101 THR A C 1
ATOM 804 O O . THR A 1 101 ? 8.407 0.416 -27.310 1.00 69.19 101 THR A O 1
ATOM 807 N N . SER A 1 102 ? 7.865 2.487 -27.952 1.00 61.50 102 SER A N 1
ATOM 808 C CA . SER A 1 102 ? 8.121 2.264 -29.378 1.00 61.50 102 SER A CA 1
ATOM 809 C C . SER A 1 102 ? 9.605 2.488 -29.683 1.00 61.50 102 SER A C 1
ATOM 811 O O . SER A 1 102 ? 10.008 3.479 -30.282 1.00 61.50 102 SER A O 1
ATOM 813 N N . GLY A 1 103 ? 10.454 1.574 -29.219 1.00 62.44 103 GLY A N 1
ATOM 814 C CA . GLY A 1 103 ? 11.889 1.614 -29.488 1.00 62.44 103 GLY A CA 1
ATOM 815 C C . GLY A 1 103 ? 12.656 0.610 -28.639 1.00 62.44 103 GLY A C 1
ATOM 816 O O . GLY A 1 103 ? 12.418 0.490 -27.443 1.00 62.44 103 GLY A O 1
ATOM 817 N N . ALA A 1 104 ? 13.606 -0.095 -29.251 1.00 58.34 104 ALA A N 1
ATOM 818 C CA . ALA A 1 104 ? 14.354 -1.202 -28.646 1.00 58.34 104 ALA A CA 1
ATOM 819 C C . ALA A 1 104 ? 15.313 -0.806 -27.499 1.00 58.34 104 ALA A C 1
ATOM 821 O O . ALA A 1 104 ? 16.135 -1.619 -27.082 1.00 58.34 104 ALA A O 1
ATOM 822 N N . SER A 1 105 ? 15.260 0.433 -27.003 1.00 58.62 105 SER A N 1
ATOM 823 C CA . SER A 1 105 ? 16.390 1.009 -26.271 1.00 58.62 105 SER A CA 1
ATOM 824 C C . SER A 1 105 ? 16.191 1.112 -24.757 1.00 58.62 105 SER A C 1
ATOM 826 O O . SER A 1 105 ? 17.189 1.040 -24.044 1.00 58.62 105 SER A O 1
ATOM 828 N N . TYR A 1 106 ? 14.959 1.221 -24.233 1.00 67.00 106 TYR A N 1
ATOM 829 C CA . TYR A 1 106 ? 14.743 1.375 -22.783 1.00 67.00 106 TYR A CA 1
ATOM 830 C C . TYR A 1 106 ? 13.452 0.706 -22.287 1.00 67.00 106 TYR A C 1
ATOM 832 O O . TYR A 1 106 ? 12.354 1.024 -22.746 1.00 67.00 106 TYR A O 1
ATOM 840 N N . ILE A 1 107 ? 13.598 -0.185 -21.300 1.00 69.62 107 ILE A N 1
ATOM 841 C CA . ILE A 1 107 ? 12.496 -0.659 -20.456 1.00 69.62 107 ILE A CA 1
ATOM 842 C C . ILE A 1 107 ? 12.207 0.452 -19.443 1.00 69.62 107 ILE A C 1
ATOM 844 O O . ILE A 1 107 ? 13.092 0.814 -18.666 1.00 69.62 107 ILE A O 1
ATOM 848 N N . GLN A 1 108 ? 10.991 0.998 -19.448 1.00 84.00 108 GLN A N 1
ATOM 849 C CA . GLN A 1 108 ? 10.538 1.873 -18.367 1.00 84.00 108 GLN A CA 1
ATOM 850 C C . GLN A 1 108 ? 10.102 1.015 -17.172 1.00 84.00 108 GLN A C 1
ATOM 852 O O . GLN A 1 108 ? 9.323 0.077 -17.366 1.00 84.00 108 GLN A O 1
ATOM 857 N N . PRO A 1 109 ? 10.583 1.301 -15.946 1.00 89.31 109 PRO A N 1
ATOM 858 C CA . PRO A 1 109 ? 10.094 0.617 -14.758 1.00 89.31 109 PRO A CA 1
ATOM 859 C C . PRO A 1 109 ? 8.574 0.780 -14.637 1.00 89.31 109 PRO A C 1
ATOM 861 O O . PRO A 1 109 ? 8.070 1.886 -14.849 1.00 89.31 109 PRO A O 1
ATOM 864 N N . PRO A 1 110 ? 7.839 -0.293 -14.309 1.00 92.75 110 PRO A N 1
ATOM 865 C CA . PRO A 1 110 ? 6.407 -0.200 -14.108 1.00 92.75 110 PRO A CA 1
ATOM 866 C C . PRO A 1 110 ? 6.086 0.684 -12.906 1.00 92.75 110 PRO A C 1
ATOM 868 O O . PRO A 1 110 ? 6.808 0.685 -11.907 1.00 92.75 110 PRO A O 1
ATOM 871 N N . VAL A 1 111 ? 4.961 1.387 -12.982 1.00 94.12 111 VAL A N 1
ATOM 872 C CA . VAL A 1 111 ? 4.414 2.131 -11.847 1.00 94.12 111 VAL A CA 1
ATOM 873 C C . VAL A 1 111 ? 3.510 1.200 -11.050 1.00 94.12 111 VAL A C 1
ATOM 875 O O . VAL A 1 111 ? 2.590 0.592 -11.600 1.00 94.12 111 VAL A O 1
ATOM 878 N N . ILE A 1 112 ? 3.756 1.090 -9.748 1.00 96.50 112 ILE A N 1
ATOM 879 C CA . ILE A 1 112 ? 2.883 0.367 -8.822 1.00 96.50 112 ILE A CA 1
ATOM 880 C C . ILE A 1 112 ? 1.890 1.364 -8.235 1.00 96.50 112 ILE A C 1
ATOM 882 O O . ILE A 1 112 ? 2.293 2.360 -7.647 1.00 96.50 112 ILE A O 1
ATOM 886 N N . ILE A 1 113 ? 0.595 1.107 -8.370 1.00 95.62 113 ILE A N 1
ATOM 887 C CA . ILE A 1 113 ? -0.464 1.962 -7.826 1.00 95.62 113 ILE A CA 1
ATOM 888 C C . ILE A 1 113 ? -1.206 1.175 -6.750 1.00 95.62 113 ILE A C 1
ATOM 890 O O . ILE A 1 113 ? -1.716 0.088 -7.025 1.00 95.62 113 ILE A O 1
ATOM 894 N N . VAL A 1 114 ? -1.271 1.722 -5.537 1.00 96.38 114 VAL A N 1
ATOM 895 C CA . VAL A 1 114 ? -1.853 1.066 -4.363 1.00 96.38 114 VAL A CA 1
ATOM 896 C C . VAL A 1 114 ? -2.972 1.919 -3.777 1.00 96.38 114 VAL A C 1
ATOM 898 O O . VAL A 1 114 ? -2.789 3.105 -3.498 1.00 96.38 114 VAL A O 1
ATOM 901 N N . GLY A 1 115 ? -4.134 1.303 -3.578 1.00 95.00 115 GLY A N 1
ATOM 902 C CA . GLY A 1 115 ? -5.240 1.864 -2.808 1.00 95.00 115 GLY A CA 1
ATOM 903 C C . GLY A 1 115 ? -5.349 1.187 -1.448 1.00 95.00 115 GLY A C 1
ATOM 904 O O . GLY A 1 115 ? -5.152 -0.024 -1.338 1.00 95.00 115 GLY A O 1
ATOM 905 N N . TYR A 1 116 ? -5.693 1.970 -0.429 1.00 94.19 116 TYR A N 1
ATOM 906 C CA . TYR A 1 116 ? -5.875 1.485 0.937 1.00 94.19 116 TYR A CA 1
ATOM 907 C C . TYR A 1 116 ? -7.306 1.696 1.412 1.00 94.19 116 TYR A C 1
ATOM 909 O O . TYR A 1 116 ? -7.998 2.611 0.960 1.00 94.19 116 TYR A O 1
ATOM 917 N N . SER A 1 117 ? -7.729 0.858 2.348 1.00 92.06 117 SER A N 1
ATOM 918 C CA . SER A 1 117 ? -8.911 1.088 3.170 1.00 92.06 117 SER A CA 1
ATOM 919 C C . SER A 1 117 ? -8.580 0.802 4.628 1.00 92.06 117 SER A C 1
ATOM 921 O O . SER A 1 117 ? -7.535 0.229 4.943 1.00 92.06 117 SER A O 1
ATOM 923 N N . GLU A 1 118 ? -9.478 1.223 5.503 1.00 91.88 118 GLU A N 1
ATOM 924 C CA . GLU A 1 118 ? -9.347 1.072 6.940 1.00 91.88 118 GLU A CA 1
ATOM 925 C C . GLU A 1 118 ? -10.320 0.008 7.451 1.00 91.88 118 GLU A C 1
ATOM 927 O O . GLU A 1 118 ? -11.457 -0.101 6.986 1.00 91.88 118 GLU A O 1
ATOM 932 N N . LEU A 1 119 ? -9.857 -0.782 8.412 1.00 91.44 119 LEU A N 1
ATOM 933 C CA . LEU A 1 119 ? -10.665 -1.688 9.209 1.00 91.44 119 LEU A CA 1
ATOM 934 C C . LEU A 1 119 ? -10.645 -1.211 10.662 1.00 91.44 119 LEU A C 1
ATOM 936 O O . LEU A 1 119 ? -9.600 -1.271 11.313 1.00 91.44 119 LEU A O 1
ATOM 940 N N . ALA A 1 120 ? -11.788 -0.769 11.178 1.00 90.69 120 ALA A N 1
ATOM 941 C CA . ALA A 1 120 ? -11.893 -0.322 12.560 1.00 90.69 120 ALA A CA 1
ATOM 942 C C . ALA A 1 120 ? -11.992 -1.513 13.526 1.00 90.69 120 ALA A C 1
ATOM 944 O O . 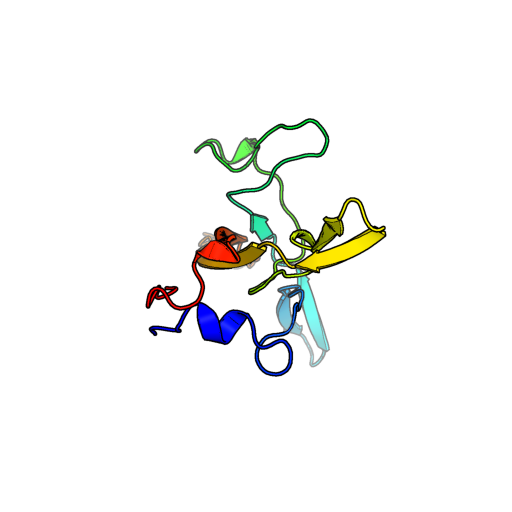ALA A 1 120 ? -12.530 -2.571 13.192 1.00 90.69 120 ALA A O 1
ATOM 945 N N . LEU A 1 121 ? -11.533 -1.331 14.768 1.00 87.19 121 LEU A N 1
ATOM 946 C CA . LEU A 1 121 ? -11.681 -2.320 15.844 1.00 87.19 121 LEU A CA 1
ATOM 947 C C . LEU A 1 121 ? -13.153 -2.709 16.060 1.00 87.19 121 LEU A C 1
ATOM 949 O O . LEU A 1 121 ? -13.473 -3.856 16.366 1.00 87.19 121 LEU A O 1
ATOM 953 N N . THR A 1 122 ? -14.065 -1.759 15.851 1.00 86.12 122 THR A N 1
ATOM 954 C CA . THR A 1 122 ? -15.512 -1.961 15.973 1.00 86.12 122 THR A CA 1
ATOM 955 C C . THR A 1 122 ? -16.094 -2.874 14.895 1.00 86.12 122 THR A C 1
ATOM 957 O O . THR A 1 122 ? -17.248 -3.283 15.026 1.00 86.12 122 THR A O 1
ATOM 960 N N . ASP A 1 123 ? -15.342 -3.213 13.847 1.00 81.62 123 ASP A N 1
ATOM 961 C CA . ASP A 1 123 ? -15.790 -4.091 12.762 1.00 81.62 123 ASP A CA 1
ATOM 962 C C . ASP A 1 123 ? -15.433 -5.565 12.977 1.00 81.62 123 ASP A C 1
ATOM 964 O O . ASP A 1 123 ? -15.882 -6.428 12.214 1.00 81.62 123 ASP A O 1
ATOM 968 N N . ILE A 1 124 ? -14.690 -5.871 14.045 1.00 81.31 124 ILE A N 1
ATOM 969 C CA . ILE A 1 124 ? -14.367 -7.241 14.445 1.00 81.31 124 ILE A CA 1
ATOM 970 C C . ILE A 1 124 ? -15.638 -7.994 14.857 1.00 81.31 124 ILE A C 1
ATOM 972 O O . ILE A 1 124 ? -16.518 -7.467 15.537 1.00 81.31 124 ILE A O 1
ATOM 976 N N . GLY A 1 125 ? -15.736 -9.261 14.455 1.00 76.69 125 GLY A N 1
ATOM 977 C CA . GLY A 1 125 ? -16.807 -10.177 14.848 1.00 76.69 125 GLY A CA 1
ATOM 978 C C . GLY A 1 125 ? -18.122 -9.976 14.094 1.00 76.69 125 GLY A C 1
ATOM 979 O O . GLY A 1 125 ? -19.036 -10.784 14.245 1.00 76.69 125 GLY A O 1
ATOM 980 N N . LYS A 1 126 ? -18.214 -8.960 13.224 1.00 79.69 126 LYS A N 1
ATOM 981 C CA . LYS A 1 126 ? -19.398 -8.686 12.390 1.00 79.69 126 LYS A CA 1
ATOM 982 C C . LYS A 1 126 ? -19.463 -9.519 11.104 1.00 79.69 126 LYS A C 1
ATOM 984 O O . LYS A 1 126 ? -20.376 -9.345 10.304 1.00 79.69 126 LYS A O 1
ATOM 989 N N . GLY A 1 127 ? -18.498 -10.416 10.885 1.00 75.88 127 GLY A N 1
ATOM 990 C CA . GLY A 1 127 ? -18.412 -11.221 9.662 1.00 75.88 127 GLY A CA 1
ATOM 991 C C . GLY A 1 127 ? -17.898 -10.449 8.442 1.00 75.88 127 GLY A C 1
ATOM 992 O O . GLY A 1 127 ? -18.041 -10.929 7.321 1.00 75.88 127 GLY A O 1
ATOM 993 N N . THR A 1 128 ? -17.291 -9.277 8.650 1.00 81.00 128 THR A N 1
ATOM 994 C CA . THR A 1 128 ? -16.701 -8.450 7.593 1.00 81.00 128 THR A CA 1
ATOM 995 C C . THR A 1 128 ? -15.638 -9.232 6.814 1.00 81.00 128 THR A C 1
ATOM 997 O O . THR A 1 128 ? -14.772 -9.895 7.396 1.00 81.00 128 THR A O 1
ATOM 1000 N N . ILE A 1 129 ? -15.705 -9.151 5.485 1.00 80.94 129 ILE A N 1
ATOM 1001 C CA . ILE A 1 129 ? -14.749 -9.766 4.559 1.00 80.94 129 ILE A CA 1
ATOM 1002 C C . ILE A 1 129 ? -13.935 -8.651 3.911 1.00 80.94 129 ILE A C 1
ATOM 1004 O O . ILE A 1 129 ? -14.505 -7.666 3.447 1.00 80.94 129 ILE A O 1
ATOM 1008 N N . VAL A 1 130 ? -12.617 -8.827 3.865 1.00 79.06 130 VAL A N 1
ATOM 1009 C CA . VAL A 1 130 ? -11.711 -7.965 3.098 1.00 79.06 130 VAL A CA 1
ATOM 1010 C C . VAL A 1 130 ? -11.411 -8.612 1.743 1.00 79.06 130 VAL A C 1
ATOM 1012 O O . VAL A 1 130 ? -11.289 -9.843 1.652 1.00 79.06 130 VAL A O 1
ATOM 1015 N N . GLN A 1 131 ? -11.331 -7.782 0.702 1.00 64.62 131 GLN A N 1
ATOM 1016 C CA . GLN A 1 131 ? -11.076 -8.172 -0.688 1.00 64.62 131 GLN A CA 1
ATOM 1017 C C . GLN A 1 131 ? -9.912 -7.383 -1.270 1.00 64.62 131 GLN A C 1
ATOM 1019 O O . GLN A 1 131 ? -9.813 -6.177 -0.945 1.00 64.62 131 GLN A O 1
#

Sequence (131 aa):
CNIRADALWNSTLYETAFFDPYVVLTRNGTDYFIPCPVVILNYQSTTGSNPNRNSDESAWSYNRRFFLLDRISGVTTTTSGTNELININYATTIKILTTLTSGASYIQPPVIIVGYSELALTDIGKGTIVQ

pLDDT: mean 87.79, std 8.42, range [58.34, 96.5]

InterPro domains:
  IPR019170 Meckelin [PF09773] (1-123)
  IPR019170 Meckelin [PTHR21274] (1-126)